Protein AF-A0A6N1B9P1-F1 (afdb_monomer_lite)

Foldseek 3Di:
DDPPPPPPPPPPPDPPDPPPPPPDPPPPDPDDPVVLVVVVVCVVPVPDDDDDDDPPPCPDPVSVVVVVVVVLVVVLVVLVVVLVVLVVVLVVCVVVVPPVSNVVSVVVSVVSVVVSVVSVVVVVVVVVVVVVVSVVSVVVVD

Structure (mmCIF, N/CA/C/O backbone):
data_AF-A0A6N1B9P1-F1
#
_entry.id   AF-A0A6N1B9P1-F1
#
loop_
_atom_site.group_PDB
_atom_site.id
_atom_site.type_symbol
_atom_site.label_atom_id
_atom_site.label_alt_id
_atom_site.label_comp_id
_atom_site.label_asym_id
_atom_site.label_entity_id
_atom_site.label_seq_id
_atom_site.pdbx_PDB_ins_code
_atom_site.Cartn_x
_atom_site.Cartn_y
_atom_site.Cartn_z
_atom_site.occupancy
_atom_site.B_iso_or_equiv
_atom_site.auth_seq_id
_atom_site.auth_comp_id
_atom_site.auth_asym_id
_atom_site.auth_atom_id
_atom_site.pdbx_PDB_model_num
ATOM 1 N N . MET A 1 1 ? 9.175 24.300 39.553 1.00 40.91 1 MET A N 1
ATOM 2 C CA . MET A 1 1 ? 10.047 23.277 38.941 1.00 40.91 1 MET A CA 1
ATOM 3 C C . MET A 1 1 ? 9.269 22.728 37.762 1.00 40.91 1 MET A C 1
ATOM 5 O O . MET A 1 1 ? 8.343 21.959 37.976 1.00 40.91 1 MET A O 1
ATOM 9 N N . ASP A 1 2 ? 9.544 23.252 36.571 1.00 36.16 2 ASP A N 1
ATOM 10 C CA . ASP A 1 2 ? 8.767 23.032 35.346 1.00 36.16 2 ASP A CA 1
ATOM 11 C C . ASP A 1 2 ? 9.530 22.033 34.447 1.00 36.16 2 ASP A C 1
ATOM 13 O O . ASP A 1 2 ? 10.694 22.298 34.134 1.00 36.16 2 ASP A O 1
ATOM 17 N N . PRO A 1 3 ? 8.963 20.870 34.072 1.00 43.16 3 PRO A N 1
ATOM 18 C CA . PRO A 1 3 ? 9.689 19.802 33.368 1.00 43.16 3 PRO A CA 1
ATOM 19 C C . PRO A 1 3 ? 9.941 20.075 31.872 1.00 43.16 3 PRO A C 1
ATOM 21 O O . PRO A 1 3 ? 10.536 19.249 31.184 1.00 43.16 3 PRO A O 1
ATOM 24 N N . THR A 1 4 ? 9.541 21.238 31.357 1.00 41.16 4 THR A N 1
ATOM 25 C CA . THR A 1 4 ? 9.549 21.545 29.915 1.00 41.16 4 THR A CA 1
ATOM 26 C C . THR A 1 4 ? 10.855 22.191 29.418 1.00 41.16 4 THR A C 1
ATOM 28 O O . THR A 1 4 ? 11.018 22.432 28.227 1.00 41.16 4 THR A O 1
ATOM 31 N N . ALA A 1 5 ? 11.824 22.453 30.305 1.00 39.78 5 ALA A N 1
ATOM 32 C CA . ALA A 1 5 ? 13.036 23.216 29.972 1.00 39.78 5 ALA A CA 1
ATOM 33 C C . ALA A 1 5 ? 14.298 22.375 29.670 1.00 39.78 5 ALA A C 1
ATOM 35 O O . ALA A 1 5 ? 15.325 22.945 29.311 1.00 39.78 5 ALA A O 1
ATOM 36 N N . ILE A 1 6 ? 14.258 21.040 29.782 1.00 42.12 6 ILE A N 1
ATOM 37 C CA . ILE A 1 6 ? 15.457 20.183 29.606 1.00 42.12 6 ILE A CA 1
ATOM 38 C C . ILE A 1 6 ? 15.583 19.617 28.173 1.00 42.12 6 ILE A C 1
ATOM 40 O O . ILE A 1 6 ? 16.634 19.115 27.787 1.00 42.12 6 ILE A O 1
ATOM 44 N N . ALA A 1 7 ? 14.566 19.766 27.320 1.00 42.16 7 ALA A N 1
ATOM 45 C CA . ALA A 1 7 ? 14.579 19.185 25.971 1.00 42.16 7 ALA A CA 1
ATOM 46 C C . ALA A 1 7 ? 15.410 19.964 24.922 1.00 42.16 7 ALA A C 1
ATOM 48 O O . ALA A 1 7 ? 15.515 19.518 23.783 1.00 42.16 7 ALA A O 1
ATOM 49 N N . ALA A 1 8 ? 16.011 21.110 25.265 1.00 44.47 8 ALA A N 1
ATOM 50 C CA . ALA A 1 8 ? 16.576 22.033 24.271 1.00 44.47 8 ALA A CA 1
ATOM 51 C C . ALA A 1 8 ? 18.111 21.993 24.090 1.00 44.47 8 ALA A C 1
ATOM 53 O O . ALA A 1 8 ? 18.645 22.858 23.400 1.00 44.47 8 ALA A O 1
ATOM 54 N N . GLN A 1 9 ? 18.849 21.042 24.682 1.00 42.34 9 GLN A N 1
ATOM 55 C CA . GLN A 1 9 ? 20.331 21.075 24.648 1.00 42.34 9 GLN A CA 1
ATOM 56 C C . GLN A 1 9 ? 21.042 19.748 24.321 1.00 42.34 9 GLN A C 1
ATOM 58 O O . GLN A 1 9 ? 22.233 19.611 24.578 1.00 42.34 9 GLN A O 1
ATOM 63 N N . GLY A 1 10 ? 20.366 18.779 23.699 1.00 37.28 10 GLY A N 1
ATOM 64 C CA . GLY A 1 10 ? 20.930 17.433 23.514 1.00 37.28 10 GLY A CA 1
ATOM 65 C C . GLY A 1 10 ? 20.827 16.829 22.117 1.00 37.28 10 GLY A C 1
ATOM 66 O O . GLY A 1 10 ? 20.647 15.623 22.027 1.00 37.28 10 GLY A O 1
ATOM 67 N N . ALA A 1 11 ? 20.911 17.614 21.040 1.00 36.19 11 ALA A N 1
ATOM 68 C CA . ALA A 1 11 ? 20.939 17.079 19.674 1.00 36.19 11 ALA A CA 1
ATOM 69 C C . ALA A 1 11 ? 22.171 17.571 18.899 1.00 36.19 11 ALA A C 1
ATOM 71 O O . ALA A 1 11 ? 22.063 18.204 17.852 1.00 36.19 11 ALA A O 1
ATOM 72 N N . VAL A 1 12 ? 23.364 17.262 19.412 1.00 37.06 12 VAL A N 1
ATOM 73 C CA . VAL A 1 12 ? 24.518 17.041 18.532 1.00 37.06 12 VAL A CA 1
ATOM 74 C C . VAL A 1 12 ? 24.354 15.638 17.964 1.00 37.06 12 VAL A C 1
ATOM 76 O O . VAL A 1 12 ? 24.736 14.650 18.584 1.00 37.06 12 VAL A O 1
ATOM 79 N N . ALA A 1 13 ? 23.672 15.560 16.820 1.00 37.69 13 ALA A N 1
ATOM 80 C CA . ALA A 1 13 ? 23.616 14.354 16.014 1.00 37.69 13 ALA A CA 1
ATOM 81 C C . ALA A 1 13 ? 25.035 14.074 15.516 1.00 37.69 13 ALA A C 1
ATOM 83 O O . ALA A 1 13 ? 25.518 14.693 14.569 1.00 37.69 13 ALA A O 1
ATOM 84 N N . ASP A 1 14 ? 25.709 13.185 16.235 1.00 32.72 14 ASP A N 1
ATOM 85 C CA . ASP A 1 14 ? 26.939 12.560 15.803 1.00 32.72 14 ASP A CA 1
ATOM 86 C C . ASP A 1 14 ? 26.652 11.863 14.473 1.00 32.72 14 ASP A C 1
ATOM 88 O O . ASP A 1 14 ? 25.774 10.999 14.365 1.00 32.72 14 ASP A O 1
ATOM 92 N N . THR A 1 15 ? 27.344 12.324 13.438 1.00 36.62 15 THR A N 1
ATOM 93 C CA . THR A 1 15 ? 27.331 11.791 12.078 1.00 36.62 15 THR A CA 1
ATOM 94 C C . THR A 1 15 ? 28.020 10.425 12.094 1.00 36.62 15 THR A C 1
ATOM 96 O O . THR A 1 15 ? 29.098 10.236 11.539 1.00 36.62 15 THR A O 1
ATOM 99 N N . ALA A 1 16 ? 27.403 9.452 12.761 1.00 33.66 16 ALA A N 1
ATOM 100 C CA . ALA A 1 16 ? 27.751 8.054 12.630 1.00 33.66 16 ALA A CA 1
ATOM 101 C C . ALA A 1 16 ? 27.295 7.613 11.238 1.00 33.66 16 ALA A C 1
ATOM 103 O O . ALA A 1 16 ? 26.116 7.377 10.971 1.00 33.66 16 ALA A O 1
ATOM 104 N N . THR A 1 17 ? 28.271 7.581 10.342 1.00 37.81 17 THR A N 1
ATOM 105 C CA . THR A 1 17 ? 28.298 6.953 9.027 1.00 37.81 17 THR A CA 1
ATOM 106 C C . THR A 1 17 ? 27.654 5.567 9.075 1.00 37.81 17 THR A C 1
ATOM 108 O O . THR A 1 17 ? 28.317 4.540 9.201 1.00 37.81 17 THR A O 1
ATOM 111 N N . VAL A 1 18 ? 26.334 5.514 8.917 1.00 34.75 18 VAL A N 1
ATOM 112 C CA . VAL A 1 18 ? 25.694 4.338 8.344 1.00 34.75 18 VAL A CA 1
ATOM 113 C C . VAL A 1 18 ? 25.981 4.443 6.860 1.00 34.75 18 VAL A C 1
ATOM 115 O O . VAL A 1 18 ? 25.339 5.210 6.142 1.00 34.75 18 VAL A O 1
ATOM 118 N N . SER A 1 19 ? 27.000 3.709 6.418 1.00 39.06 19 SER A N 1
ATOM 119 C CA . SER A 1 19 ? 27.203 3.363 5.018 1.00 39.06 19 SER A CA 1
ATOM 120 C C . SER A 1 19 ? 25.945 2.650 4.528 1.00 39.06 19 SER A C 1
ATOM 122 O O . SER A 1 19 ? 25.846 1.421 4.531 1.00 39.06 19 SER A O 1
ATOM 124 N N . ALA A 1 20 ? 24.948 3.448 4.144 1.00 36.94 20 ALA A N 1
ATOM 125 C CA . ALA A 1 20 ? 23.896 3.028 3.256 1.00 36.94 20 ALA A CA 1
ATOM 126 C C . ALA A 1 20 ? 24.619 2.386 2.080 1.00 36.94 20 ALA A C 1
ATOM 128 O O . ALA A 1 20 ? 25.454 3.023 1.435 1.00 36.94 20 ALA A O 1
ATOM 129 N N . HIS A 1 21 ? 24.345 1.109 1.850 1.00 44.41 21 HIS A N 1
ATOM 130 C CA . HIS A 1 21 ? 24.719 0.450 0.619 1.00 44.41 21 HIS A CA 1
ATOM 131 C C . HIS A 1 21 ? 23.939 1.145 -0.509 1.00 44.41 21 HIS A C 1
ATOM 133 O O . HIS A 1 21 ? 22.920 0.656 -0.981 1.00 44.41 21 HIS A O 1
ATOM 139 N N . GLN A 1 22 ? 24.405 2.327 -0.925 1.00 43.97 22 GLN A N 1
ATOM 140 C CA . GLN A 1 22 ? 24.162 2.911 -2.235 1.00 43.97 22 GLN A CA 1
ATOM 141 C C . GLN A 1 22 ? 24.994 2.109 -3.225 1.00 43.97 22 GLN A C 1
ATOM 143 O O . GLN A 1 22 ? 25.959 2.590 -3.811 1.00 43.97 22 GLN A O 1
ATOM 148 N N . GLN A 1 23 ? 24.629 0.849 -3.397 1.00 35.94 23 GLN A N 1
ATOM 149 C CA . GLN A 1 23 ? 24.951 0.160 -4.621 1.00 35.94 23 GLN A CA 1
ATOM 150 C C . GLN A 1 23 ? 23.677 0.238 -5.439 1.00 35.94 23 GLN A C 1
ATOM 152 O O . GLN A 1 23 ? 22.765 -0.574 -5.298 1.00 35.94 23 GLN A O 1
ATOM 157 N N . ALA A 1 24 ? 23.594 1.303 -6.242 1.00 38.81 24 ALA A N 1
ATOM 158 C CA . ALA A 1 24 ? 22.701 1.310 -7.385 1.00 38.81 24 ALA A CA 1
ATOM 159 C C . ALA A 1 24 ? 22.874 -0.045 -8.093 1.00 38.81 24 ALA A C 1
ATOM 161 O O . ALA A 1 24 ? 24.024 -0.467 -8.275 1.00 38.81 24 ALA A O 1
ATOM 162 N N . PRO A 1 25 ? 21.790 -0.749 -8.465 1.00 45.19 25 PRO A N 1
ATOM 163 C CA . PRO A 1 25 ? 21.934 -1.901 -9.331 1.00 45.19 25 PRO A CA 1
ATOM 164 C C . PRO A 1 25 ? 22.703 -1.414 -10.556 1.00 45.19 25 PRO A C 1
ATOM 166 O O . PRO A 1 25 ? 22.247 -0.509 -11.257 1.00 45.19 25 PRO A O 1
ATOM 169 N N . GLN A 1 26 ? 23.911 -1.938 -10.761 1.00 41.06 26 GLN A N 1
ATOM 170 C CA . GLN A 1 26 ? 24.657 -1.701 -11.984 1.00 41.06 26 GLN A CA 1
ATOM 171 C C . GLN A 1 26 ? 23.820 -2.301 -13.111 1.00 41.06 26 GLN A C 1
ATOM 173 O O . GLN A 1 26 ? 23.861 -3.505 -13.360 1.00 41.06 26 GLN A O 1
ATOM 178 N N . ALA A 1 27 ? 23.015 -1.460 -13.757 1.00 47.91 27 ALA A N 1
ATOM 179 C CA . ALA A 1 27 ? 22.342 -1.776 -14.999 1.00 47.91 27 ALA A CA 1
ATOM 180 C C . ALA A 1 27 ? 23.424 -1.903 -16.073 1.00 47.91 27 ALA A C 1
ATOM 182 O O . ALA A 1 27 ? 23.713 -0.969 -16.811 1.00 47.91 27 ALA A O 1
ATOM 183 N N . ASN A 1 28 ? 24.066 -3.069 -16.125 1.00 46.22 28 ASN A N 1
ATOM 184 C CA . ASN A 1 28 ? 25.074 -3.392 -17.129 1.00 46.22 28 ASN A CA 1
ATOM 185 C C . ASN A 1 28 ? 24.440 -3.856 -18.452 1.00 46.22 28 ASN A C 1
ATOM 187 O O . ASN A 1 28 ? 25.036 -4.605 -19.218 1.00 46.22 28 ASN A O 1
ATOM 191 N N . GLN A 1 29 ? 23.214 -3.411 -18.716 1.00 56.50 29 GLN A N 1
ATOM 192 C CA . GLN A 1 29 ? 22.572 -3.482 -20.016 1.00 56.50 29 GLN A CA 1
ATOM 193 C C . GLN A 1 29 ? 22.142 -2.059 -20.327 1.00 56.50 29 GLN A C 1
ATOM 195 O O . GLN A 1 29 ? 21.138 -1.570 -19.810 1.00 56.50 29 GLN A O 1
ATOM 200 N N . ALA A 1 30 ? 22.981 -1.363 -21.091 1.00 52.81 30 ALA A N 1
ATOM 201 C CA . ALA A 1 30 ? 22.608 -0.095 -21.686 1.00 52.81 30 ALA A CA 1
ATOM 202 C C . ALA A 1 30 ? 21.316 -0.336 -22.476 1.00 52.81 30 ALA A C 1
ATOM 204 O O . ALA A 1 30 ? 21.331 -1.069 -23.461 1.00 52.81 30 ALA A O 1
ATOM 205 N N . ALA A 1 31 ? 20.199 0.200 -21.982 1.00 56.44 31 ALA A N 1
ATOM 206 C CA . ALA A 1 31 ? 18.924 0.133 -22.676 1.00 56.44 31 ALA A CA 1
ATOM 207 C C . ALA A 1 31 ? 19.110 0.712 -24.086 1.00 56.44 31 ALA A C 1
ATOM 209 O O . ALA A 1 31 ? 19.589 1.842 -24.232 1.00 56.44 31 ALA A O 1
ATOM 210 N N . ASP A 1 32 ? 18.793 -0.081 -25.109 1.00 64.88 32 ASP A N 1
ATOM 211 C CA . ASP A 1 32 ? 19.058 0.277 -26.496 1.00 64.88 32 ASP A CA 1
ATOM 212 C C . ASP A 1 32 ? 18.122 1.431 -26.924 1.00 64.88 32 ASP A C 1
ATOM 214 O O . ASP A 1 32 ? 16.918 1.389 -26.643 1.00 64.88 32 ASP A O 1
ATOM 218 N N . PRO A 1 33 ? 18.631 2.477 -27.604 1.00 55.34 33 PRO A N 1
ATOM 219 C CA . PRO A 1 33 ? 17.811 3.498 -28.259 1.00 55.34 33 PRO A CA 1
ATOM 220 C C . PRO A 1 33 ? 16.601 2.971 -29.032 1.00 55.34 33 PRO A C 1
ATOM 222 O O . PRO A 1 33 ? 15.568 3.643 -29.100 1.00 55.34 33 PRO A O 1
ATOM 225 N N . ALA A 1 34 ? 16.748 1.804 -29.659 1.00 62.56 34 ALA A N 1
ATOM 226 C CA . ALA A 1 34 ? 15.707 1.172 -30.450 1.00 62.56 34 ALA A CA 1
ATOM 227 C C . ALA A 1 34 ? 14.510 0.770 -29.579 1.00 62.56 34 ALA A C 1
ATOM 229 O O . ALA A 1 34 ? 13.371 1.069 -29.942 1.00 62.56 34 ALA A O 1
ATOM 230 N N . ASP A 1 35 ? 14.761 0.220 -28.389 1.00 64.88 35 ASP A N 1
ATOM 231 C CA . ASP A 1 35 ? 13.714 -0.240 -27.472 1.00 64.88 35 ASP A CA 1
ATOM 232 C C . ASP A 1 35 ? 12.854 0.927 -26.968 1.00 64.88 35 ASP A C 1
ATOM 234 O O . ASP A 1 35 ? 11.628 0.821 -26.861 1.00 64.88 35 ASP A O 1
ATOM 238 N N . ALA A 1 36 ? 13.475 2.087 -26.728 1.00 65.69 36 ALA A N 1
ATOM 239 C CA . ALA A 1 36 ? 12.769 3.300 -26.318 1.00 65.69 36 ALA A CA 1
ATOM 240 C C . ALA A 1 36 ? 11.850 3.854 -27.424 1.00 65.69 36 ALA A C 1
ATOM 242 O O . ALA A 1 36 ? 10.765 4.363 -27.131 1.00 65.69 36 ALA A O 1
ATOM 243 N N . ARG A 1 37 ? 12.252 3.734 -28.698 1.00 67.50 37 ARG A N 1
ATOM 244 C CA . ARG A 1 37 ? 11.442 4.166 -29.852 1.00 67.50 37 ARG A CA 1
ATOM 245 C C . ARG A 1 37 ? 10.265 3.227 -30.088 1.00 67.50 37 ARG A C 1
ATOM 247 O O . ARG A 1 37 ? 9.142 3.700 -30.242 1.00 67.50 37 ARG A O 1
ATOM 254 N N . THR A 1 38 ? 10.493 1.918 -30.012 1.00 70.69 38 THR A N 1
ATOM 255 C CA . THR A 1 38 ? 9.429 0.909 -30.116 1.00 70.69 38 THR A CA 1
ATOM 256 C C . THR A 1 38 ? 8.400 1.059 -28.995 1.00 70.69 38 THR A C 1
ATOM 258 O O . THR A 1 38 ? 7.197 0.931 -29.227 1.00 70.69 38 THR A O 1
ATOM 261 N N . PHE A 1 39 ? 8.841 1.405 -27.784 1.00 62.00 39 PHE A N 1
ATOM 262 C CA . PHE A 1 39 ? 7.937 1.716 -26.679 1.00 62.00 39 PHE A CA 1
ATOM 263 C C . PHE A 1 39 ? 7.085 2.968 -26.952 1.00 62.00 39 PHE A C 1
ATOM 265 O O . PHE A 1 39 ? 5.872 2.942 -26.744 1.00 62.00 39 PHE A O 1
ATOM 272 N N . ALA A 1 40 ? 7.686 4.047 -27.465 1.00 66.31 40 ALA A N 1
ATOM 273 C CA . ALA A 1 40 ? 6.966 5.281 -27.788 1.00 66.31 40 ALA A CA 1
ATOM 274 C C . ALA A 1 40 ? 5.902 5.080 -28.885 1.00 66.31 40 ALA A C 1
ATOM 276 O O . ALA A 1 40 ? 4.784 5.587 -28.760 1.00 66.31 40 ALA A O 1
ATOM 277 N N . GLU A 1 41 ? 6.210 4.291 -29.918 1.00 64.56 41 GLU A N 1
ATOM 278 C CA . GLU A 1 41 ? 5.257 3.946 -30.980 1.00 64.56 41 GLU A CA 1
ATOM 279 C C . GLU A 1 41 ? 4.073 3.127 -30.454 1.00 64.56 41 GLU A C 1
ATOM 281 O O . GLU A 1 41 ? 2.929 3.368 -30.848 1.00 64.56 41 GLU A O 1
ATOM 286 N N . MET A 1 42 ? 4.324 2.204 -29.523 1.00 62.53 42 MET A N 1
ATOM 287 C CA . MET A 1 42 ? 3.288 1.362 -28.920 1.00 62.53 42 MET A CA 1
ATOM 288 C C . MET A 1 42 ? 2.332 2.167 -28.026 1.00 62.53 42 MET A C 1
ATOM 290 O O . MET A 1 42 ? 1.132 1.895 -27.991 1.00 62.53 42 MET A O 1
ATOM 294 N N . VAL A 1 43 ? 2.842 3.191 -27.336 1.00 64.19 43 VAL A N 1
ATOM 295 C CA . VAL A 1 43 ? 2.031 4.094 -26.504 1.00 64.19 43 VAL A CA 1
ATOM 296 C C . VAL A 1 43 ? 1.198 5.050 -27.361 1.00 64.19 43 VAL A C 1
ATOM 298 O O . VAL A 1 43 ? 0.034 5.287 -27.042 1.00 64.19 43 VAL A O 1
ATOM 301 N N . GLN A 1 44 ? 1.746 5.560 -28.469 1.00 59.75 44 GLN A N 1
ATOM 302 C CA . GLN A 1 44 ? 1.010 6.445 -29.380 1.00 59.75 44 GLN A CA 1
ATOM 303 C C . GLN A 1 44 ? -0.105 5.731 -30.158 1.00 59.75 44 GLN A C 1
ATOM 305 O O . GLN A 1 44 ? -1.152 6.330 -30.389 1.00 59.75 44 GLN A O 1
ATOM 310 N N . HIS A 1 45 ? 0.076 4.458 -30.523 1.00 54.59 45 HIS A N 1
ATOM 311 C CA . HIS A 1 45 ? -0.922 3.696 -31.290 1.00 54.59 45 HIS A CA 1
ATOM 312 C C . HIS A 1 45 ? -1.937 2.926 -30.425 1.00 54.59 45 HIS A C 1
ATOM 314 O O . HIS A 1 45 ? -2.894 2.366 -30.954 1.00 54.59 45 HIS A O 1
ATOM 320 N N . GLY A 1 46 ? -1.785 2.912 -29.097 1.00 51.84 46 GLY A N 1
ATOM 321 C CA . GLY A 1 46 ? -2.652 2.168 -28.173 1.00 51.84 46 GLY A CA 1
ATOM 322 C C . GLY A 1 46 ? -4.030 2.785 -27.889 1.00 51.84 46 GLY A C 1
ATOM 323 O O . GLY A 1 46 ? -4.731 2.301 -27.002 1.00 51.84 46 GLY A O 1
ATOM 324 N N . ALA A 1 47 ? -4.425 3.848 -28.595 1.00 52.34 47 ALA A N 1
ATOM 325 C CA . ALA A 1 47 ? -5.647 4.603 -28.318 1.00 52.34 47 ALA A CA 1
ATOM 326 C C . ALA A 1 47 ? -6.516 4.845 -29.565 1.00 52.34 47 ALA A C 1
ATOM 328 O O . ALA A 1 47 ? -6.905 5.976 -29.827 1.00 52.34 47 ALA A O 1
ATOM 329 N N . ALA A 1 48 ? -6.854 3.808 -30.335 1.00 47.66 48 ALA A N 1
ATOM 330 C CA . ALA A 1 48 ? -8.022 3.852 -31.222 1.00 47.66 48 ALA A CA 1
ATOM 331 C C . ALA A 1 48 ? -8.409 2.453 -31.717 1.00 47.66 48 ALA A C 1
ATOM 333 O O . ALA A 1 48 ? -7.610 1.784 -32.363 1.00 47.66 48 ALA A O 1
ATOM 334 N N . GLY A 1 49 ? -9.661 2.053 -31.487 1.00 36.41 49 GLY A N 1
ATOM 335 C CA . GLY A 1 49 ? -10.282 0.941 -32.213 1.00 36.41 49 GLY A CA 1
ATOM 336 C C . GLY A 1 49 ? -10.950 -0.082 -31.309 1.00 36.41 49 GLY A C 1
ATOM 337 O O . GLY A 1 49 ? -10.353 -1.085 -30.933 1.00 36.41 49 GLY A O 1
ATOM 338 N N . GLY A 1 50 ? -12.219 0.160 -30.980 1.00 51.28 50 GLY A N 1
ATOM 339 C CA . GLY A 1 50 ? -13.077 -0.879 -30.432 1.00 51.28 50 GLY A CA 1
ATOM 340 C C . GLY A 1 50 ? -13.377 -1.929 -31.497 1.00 51.28 50 GLY A C 1
ATOM 341 O O . GLY A 1 50 ? -14.044 -1.615 -32.470 1.00 51.28 50 GLY A O 1
ATOM 342 N N . THR A 1 51 ? -12.907 -3.153 -31.274 1.00 41.56 51 THR A N 1
ATOM 343 C CA . THR A 1 51 ? -13.453 -4.432 -31.763 1.00 41.56 51 THR A CA 1
ATOM 344 C C . THR A 1 51 ? -12.716 -5.523 -30.996 1.00 41.56 51 THR A C 1
ATOM 346 O O . THR A 1 51 ? -11.494 -5.574 -31.078 1.00 41.56 51 THR A O 1
ATOM 349 N N . THR A 1 52 ? -13.456 -6.326 -30.218 1.00 49.81 52 THR A N 1
ATOM 350 C CA . THR A 1 52 ? -13.046 -7.608 -29.602 1.00 49.81 52 THR A CA 1
ATOM 351 C C . THR A 1 52 ? -11.539 -7.761 -29.396 1.00 49.81 52 THR A C 1
ATOM 353 O O . THR A 1 52 ? -10.853 -8.326 -30.246 1.00 49.81 52 THR A O 1
ATOM 356 N N . ALA A 1 53 ? -11.034 -7.242 -28.274 1.00 47.31 53 ALA A N 1
ATOM 357 C CA . ALA A 1 53 ? -9.638 -7.394 -27.899 1.00 47.31 53 ALA A CA 1
ATOM 358 C C . ALA A 1 53 ? -9.305 -8.889 -27.801 1.00 47.31 53 ALA A C 1
ATOM 360 O O . ALA A 1 53 ? -9.672 -9.553 -26.833 1.00 47.31 53 ALA A O 1
ATOM 361 N N . SER A 1 54 ? -8.630 -9.418 -28.823 1.00 44.25 54 SER A N 1
ATOM 362 C CA . SER A 1 54 ? -7.791 -10.596 -28.658 1.00 44.25 54 SER A CA 1
ATOM 363 C C . SER A 1 54 ? -6.904 -10.324 -27.451 1.00 44.25 54 SER A C 1
ATOM 365 O O . SER A 1 54 ? -6.305 -9.246 -27.376 1.00 44.25 54 SER A O 1
ATOM 367 N N . GLU A 1 55 ? -6.893 -11.248 -26.489 1.00 43.25 55 GLU A N 1
ATOM 368 C CA . GLU A 1 55 ? -6.020 -11.160 -25.322 1.00 43.25 55 GLU A CA 1
ATOM 369 C C . GLU A 1 55 ? -4.631 -10.702 -25.779 1.00 43.25 55 GLU A C 1
ATOM 371 O O . GLU A 1 55 ? -4.085 -11.287 -26.724 1.00 43.25 55 GLU A O 1
ATOM 376 N N . PRO A 1 56 ? -4.071 -9.631 -25.185 1.00 46.72 56 PRO A N 1
ATOM 377 C CA . PRO A 1 56 ? -2.732 -9.208 -25.539 1.00 46.72 56 PRO A CA 1
ATOM 378 C C . PRO A 1 56 ? -1.827 -10.409 -25.300 1.00 46.72 56 PRO A C 1
ATOM 380 O O . PRO A 1 56 ? -1.786 -10.939 -24.190 1.00 46.72 56 PRO A O 1
ATOM 383 N N . SER A 1 57 ? -1.139 -10.864 -26.349 1.00 49.94 57 SER A N 1
ATOM 384 C CA . SER A 1 57 ? -0.120 -11.901 -26.241 1.00 49.94 57 SER A CA 1
ATOM 385 C C . SER A 1 57 ? 0.757 -11.557 -25.041 1.00 49.94 57 SER A C 1
ATOM 387 O O . SER A 1 57 ? 1.394 -10.501 -25.020 1.00 49.94 57 SER A O 1
ATOM 389 N N . SER A 1 58 ? 0.743 -12.427 -24.033 1.00 52.41 58 SER A N 1
ATOM 390 C CA . SER A 1 58 ? 1.378 -12.280 -22.715 1.00 52.41 58 SER A CA 1
ATOM 391 C C . SER A 1 58 ? 2.904 -12.087 -22.757 1.00 52.41 58 SER A C 1
ATOM 393 O O . SER A 1 58 ? 3.560 -12.081 -21.720 1.00 52.41 58 SER A O 1
ATOM 395 N N . SER A 1 59 ? 3.479 -11.917 -23.949 1.00 57.34 59 SER A N 1
ATOM 396 C CA . SER A 1 59 ? 4.903 -11.796 -24.231 1.00 57.34 59 SER A CA 1
ATOM 397 C C . SER A 1 59 ? 5.409 -10.358 -24.365 1.00 57.34 59 SER A C 1
ATOM 399 O O . SER A 1 59 ? 6.609 -10.177 -24.553 1.00 57.34 59 SER A O 1
ATOM 401 N N . SER A 1 60 ? 4.553 -9.328 -24.312 1.00 75.38 60 SER A N 1
ATOM 402 C CA . SER A 1 60 ? 5.028 -7.938 -24.351 1.00 75.38 60 SER A CA 1
ATOM 403 C C . SER A 1 60 ? 5.256 -7.386 -22.943 1.00 75.38 60 SER A C 1
ATOM 405 O O . SER A 1 60 ? 4.420 -7.529 -22.048 1.00 75.38 60 SER A O 1
ATOM 407 N N . LEU A 1 61 ? 6.387 -6.701 -22.750 1.00 75.00 61 LEU A N 1
ATOM 408 C CA . LEU A 1 61 ? 6.719 -6.021 -21.495 1.00 75.00 61 LEU A CA 1
ATOM 409 C C . LEU A 1 61 ? 5.598 -5.058 -21.060 1.00 75.00 61 LEU A C 1
ATOM 411 O O . LEU A 1 61 ? 5.257 -4.992 -19.883 1.00 75.00 61 LEU A O 1
ATOM 415 N N . GLY A 1 62 ? 4.970 -4.363 -22.015 1.00 77.62 62 GLY A N 1
ATOM 416 C CA . GLY A 1 62 ? 3.841 -3.469 -21.749 1.00 77.62 62 GLY A CA 1
ATOM 417 C C . GLY A 1 62 ? 2.602 -4.188 -21.200 1.00 77.62 62 GLY A C 1
ATOM 418 O O . GLY A 1 62 ? 1.953 -3.669 -20.290 1.00 77.62 62 GLY A O 1
ATOM 419 N N . ALA A 1 63 ? 2.289 -5.390 -21.698 1.00 76.62 63 ALA A N 1
ATOM 420 C CA . ALA A 1 63 ? 1.204 -6.208 -21.157 1.00 76.62 63 ALA A CA 1
ATOM 421 C C . ALA A 1 63 ? 1.535 -6.698 -19.739 1.00 76.62 63 ALA A C 1
ATOM 423 O O . ALA A 1 63 ? 0.696 -6.583 -18.849 1.00 76.62 63 ALA A O 1
ATOM 424 N N . ALA A 1 64 ? 2.771 -7.147 -19.498 1.00 78.56 64 ALA A N 1
ATOM 425 C CA . ALA A 1 64 ? 3.220 -7.583 -18.175 1.00 78.56 64 ALA A CA 1
ATOM 426 C C . ALA A 1 64 ? 3.175 -6.451 -17.130 1.00 78.56 64 ALA A C 1
ATOM 428 O O . ALA A 1 64 ? 2.675 -6.650 -16.020 1.00 78.56 64 ALA A O 1
ATOM 429 N N . ILE A 1 65 ? 3.633 -5.245 -17.491 1.00 80.06 65 ILE A N 1
ATOM 430 C CA . ILE A 1 65 ? 3.562 -4.056 -16.627 1.00 80.06 65 ILE A CA 1
ATOM 431 C C . ILE A 1 65 ? 2.107 -3.710 -16.313 1.00 80.06 65 ILE A C 1
ATOM 433 O O . ILE A 1 65 ? 1.767 -3.501 -15.149 1.00 80.06 65 ILE A O 1
ATOM 437 N N . ARG A 1 66 ? 1.235 -3.679 -17.329 1.00 82.25 66 ARG A N 1
ATOM 438 C CA . ARG A 1 66 ? -0.187 -3.371 -17.138 1.00 82.25 66 ARG A CA 1
ATOM 439 C C . ARG A 1 66 ? -0.849 -4.375 -16.199 1.00 82.25 66 ARG A C 1
ATOM 441 O O . ARG A 1 66 ? -1.517 -3.952 -15.263 1.00 82.25 66 ARG A O 1
ATOM 448 N N . THR A 1 67 ? -0.642 -5.673 -16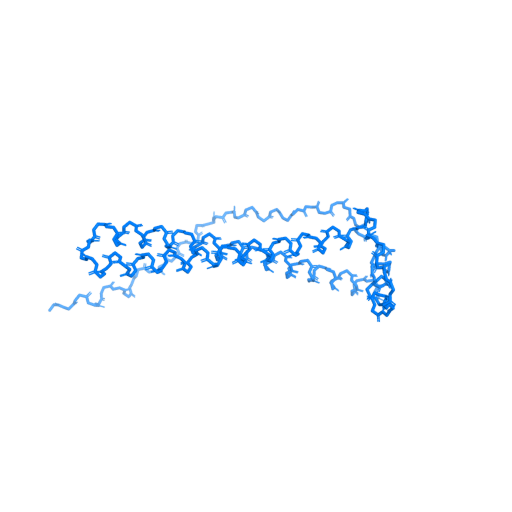.418 1.00 84.56 67 THR A N 1
ATOM 449 C CA . THR A 1 67 ? -1.192 -6.726 -15.554 1.00 84.56 67 THR A CA 1
ATOM 450 C C . THR A 1 67 ? -0.713 -6.565 -14.118 1.00 84.56 67 THR A C 1
ATOM 452 O O . THR A 1 67 ? -1.532 -6.591 -13.206 1.00 84.56 67 THR A O 1
ATOM 455 N N . THR A 1 68 ? 0.584 -6.315 -13.920 1.00 84.12 68 THR A N 1
ATOM 456 C CA . THR A 1 68 ? 1.169 -6.134 -12.582 1.00 84.12 68 THR A CA 1
ATOM 457 C C . THR A 1 68 ? 0.588 -4.910 -11.874 1.00 84.12 68 THR A C 1
ATOM 459 O O . THR A 1 68 ? 0.255 -4.969 -10.691 1.00 84.12 68 THR A O 1
ATOM 462 N N . TYR A 1 69 ? 0.427 -3.800 -12.597 1.00 81.81 69 TYR A N 1
ATOM 463 C CA . TYR A 1 69 ? -0.154 -2.575 -12.055 1.00 81.81 69 TYR A CA 1
ATOM 464 C C . TYR A 1 69 ? -1.624 -2.762 -11.662 1.00 81.81 69 TYR A C 1
ATOM 466 O O . TYR A 1 69 ? -2.020 -2.369 -10.567 1.00 81.81 69 TYR A O 1
ATOM 474 N N . VAL A 1 70 ? -2.420 -3.407 -12.521 1.00 85.81 70 VAL A N 1
ATOM 475 C CA . VAL A 1 70 ? -3.826 -3.723 -12.225 1.00 85.81 70 VAL A CA 1
ATOM 476 C C . VAL A 1 70 ? -3.920 -4.648 -11.014 1.00 85.81 70 VAL A C 1
ATOM 478 O O . VAL A 1 70 ? -4.652 -4.333 -10.081 1.00 85.81 70 VAL A O 1
ATOM 481 N N . SER A 1 71 ? -3.129 -5.725 -10.963 1.00 85.75 71 SER A N 1
ATOM 482 C CA . SER A 1 71 ? -3.146 -6.648 -9.824 1.00 85.75 71 SER A CA 1
ATOM 483 C C . SER A 1 71 ? -2.720 -5.981 -8.517 1.00 85.75 71 SER A C 1
ATOM 485 O O . SER A 1 71 ? -3.320 -6.240 -7.479 1.00 85.75 71 SER A O 1
ATOM 487 N N . ALA A 1 72 ? -1.719 -5.094 -8.556 1.00 84.50 72 ALA A N 1
ATOM 488 C CA . ALA A 1 72 ? -1.284 -4.345 -7.380 1.00 84.50 72 ALA A CA 1
ATOM 489 C C . ALA A 1 72 ? -2.367 -3.365 -6.901 1.00 84.50 72 ALA A C 1
ATOM 491 O O . ALA A 1 72 ? -2.590 -3.235 -5.699 1.00 84.50 72 ALA A O 1
ATOM 492 N N . GLY A 1 73 ? -3.070 -2.711 -7.831 1.00 85.12 73 GLY A N 1
ATOM 493 C C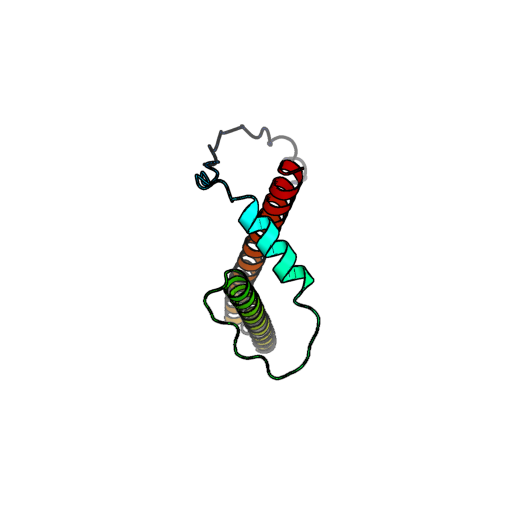A . GLY A 1 73 ? -4.198 -1.835 -7.516 1.00 85.12 73 GLY A CA 1
ATOM 494 C C . GLY A 1 73 ? -5.385 -2.588 -6.913 1.00 85.12 73 GLY A C 1
ATOM 495 O O . GLY A 1 73 ? -5.948 -2.147 -5.913 1.00 85.12 73 GLY A O 1
ATOM 496 N N . GLU A 1 74 ? -5.741 -3.744 -7.475 1.00 91.94 74 GLU A N 1
ATOM 497 C CA . GLU A 1 74 ? -6.782 -4.610 -6.915 1.00 91.94 74 GLU A CA 1
ATOM 498 C C . GLU A 1 74 ? -6.422 -5.105 -5.514 1.00 91.94 74 GLU A C 1
ATOM 500 O O . GLU A 1 74 ? -7.269 -5.113 -4.625 1.00 91.94 74 GLU A O 1
ATOM 505 N N . GLU A 1 75 ? -5.169 -5.501 -5.302 1.00 88.44 75 GLU A N 1
ATOM 506 C CA . GLU A 1 75 ? -4.706 -5.980 -4.005 1.00 88.44 75 GLU A CA 1
ATOM 507 C C . GLU A 1 75 ? -4.714 -4.865 -2.953 1.00 88.44 75 GLU A C 1
ATOM 509 O O . GLU A 1 75 ? -5.224 -5.063 -1.851 1.00 88.44 75 GLU A O 1
ATOM 514 N N . ALA A 1 76 ? -4.267 -3.658 -3.313 1.00 88.50 76 ALA A N 1
ATOM 515 C CA . ALA A 1 76 ? -4.371 -2.488 -2.445 1.00 88.50 76 ALA A CA 1
ATOM 516 C C . ALA A 1 76 ? -5.834 -2.153 -2.102 1.00 88.50 76 ALA A C 1
ATOM 518 O O . ALA A 1 76 ? -6.137 -1.807 -0.961 1.00 88.50 76 ALA A O 1
ATOM 519 N N . ALA A 1 77 ? -6.759 -2.297 -3.058 1.00 90.75 77 ALA A N 1
ATOM 520 C CA . ALA A 1 77 ? -8.185 -2.091 -2.816 1.00 90.75 77 ALA A CA 1
ATOM 521 C C . ALA A 1 77 ? -8.775 -3.145 -1.861 1.00 90.75 77 ALA A C 1
ATOM 523 O O . ALA A 1 77 ? -9.539 -2.793 -0.962 1.00 90.75 77 ALA A O 1
ATOM 524 N N . ARG A 1 78 ? -8.394 -4.423 -2.003 1.00 92.88 78 ARG A N 1
ATOM 525 C CA . ARG A 1 78 ? -8.799 -5.493 -1.070 1.00 92.88 78 ARG A CA 1
ATOM 526 C C . ARG A 1 78 ? -8.262 -5.248 0.337 1.00 92.88 78 ARG A C 1
ATOM 528 O O . ARG A 1 78 ? -9.000 -5.415 1.304 1.00 92.88 78 ARG A O 1
ATOM 535 N N . GLN A 1 79 ? -7.004 -4.830 0.456 1.00 92.44 79 GLN A N 1
ATOM 536 C CA . GLN A 1 79 ? -6.396 -4.495 1.745 1.00 92.44 79 GLN A CA 1
ATOM 537 C C . GLN A 1 79 ? -7.088 -3.292 2.392 1.00 92.44 79 GLN A C 1
ATOM 539 O O . GLN A 1 79 ? -7.418 -3.346 3.571 1.00 92.44 79 GLN A O 1
ATOM 544 N N . ALA A 1 80 ? -7.402 -2.245 1.624 1.00 92.25 80 ALA A N 1
ATOM 545 C CA . ALA A 1 80 ? -8.153 -1.098 2.131 1.00 92.25 80 ALA A CA 1
ATOM 546 C C . ALA A 1 80 ? -9.550 -1.491 2.649 1.00 92.25 80 ALA A C 1
ATOM 548 O O . ALA A 1 80 ? -9.950 -1.032 3.716 1.00 92.25 80 ALA A O 1
ATOM 549 N N . ALA A 1 81 ? -10.265 -2.371 1.939 1.00 95.12 81 ALA A N 1
ATOM 550 C CA . ALA A 1 81 ? -11.553 -2.893 2.399 1.00 95.12 81 ALA A CA 1
ATOM 551 C C . ALA A 1 81 ? -11.418 -3.695 3.707 1.00 95.12 81 ALA A C 1
ATOM 553 O O . ALA A 1 81 ? -12.208 -3.506 4.628 1.00 95.12 81 ALA A O 1
ATOM 554 N N . ARG A 1 82 ? -10.374 -4.525 3.832 1.00 93.31 82 ARG A N 1
ATOM 555 C CA . ARG A 1 82 ? -10.085 -5.271 5.068 1.00 93.31 82 ARG A CA 1
ATOM 556 C C . ARG A 1 82 ? -9.806 -4.348 6.258 1.00 93.31 82 ARG A C 1
ATOM 558 O O . ARG A 1 82 ? -10.288 -4.611 7.357 1.00 93.31 82 ARG A O 1
ATOM 565 N N . LEU A 1 83 ? -9.048 -3.268 6.056 1.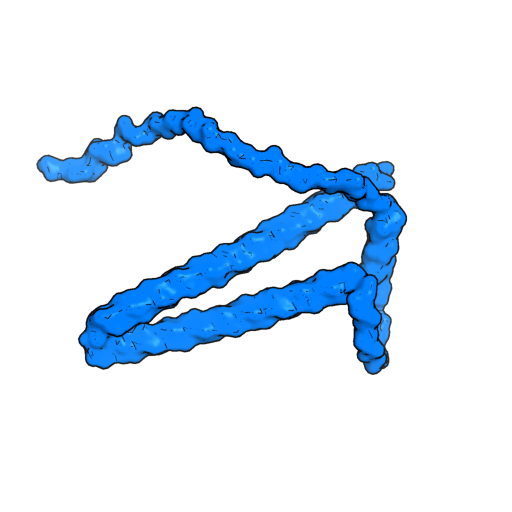00 94.94 83 LEU A N 1
ATOM 566 C CA . LEU A 1 83 ? -8.799 -2.278 7.110 1.00 94.94 83 LEU A CA 1
ATOM 567 C C . LEU A 1 83 ? -10.103 -1.635 7.601 1.00 94.94 83 LEU A C 1
ATOM 569 O O . LEU A 1 83 ? -10.249 -1.389 8.798 1.00 94.94 83 LEU A O 1
ATOM 573 N N . ASP A 1 84 ? -11.049 -1.386 6.694 1.00 95.94 84 ASP A N 1
ATOM 574 C CA . ASP A 1 84 ? -12.358 -0.830 7.043 1.00 95.94 84 ASP A CA 1
ATOM 575 C C . ASP A 1 84 ? -13.197 -1.826 7.862 1.00 95.94 84 ASP A C 1
ATOM 577 O O . ASP A 1 84 ? -13.742 -1.470 8.906 1.00 95.94 84 ASP A O 1
ATOM 581 N N . GLU A 1 85 ? -13.197 -3.108 7.483 1.00 95.06 85 GLU A N 1
ATOM 582 C CA . GLU A 1 85 ? -13.847 -4.180 8.253 1.00 95.06 85 GLU A CA 1
ATOM 583 C C . GLU A 1 85 ? -13.266 -4.316 9.671 1.00 95.06 85 GLU A C 1
ATOM 585 O O . GLU A 1 85 ? -14.008 -4.429 10.650 1.00 95.06 85 GLU A O 1
ATOM 590 N N . MET A 1 86 ? -11.939 -4.266 9.814 1.00 93.06 86 MET A N 1
ATOM 591 C CA . MET A 1 86 ? -11.290 -4.311 11.129 1.00 93.06 86 MET A CA 1
ATOM 592 C C . MET A 1 86 ? -11.608 -3.084 11.977 1.00 93.06 86 MET A C 1
ATOM 594 O O . MET A 1 86 ? -11.785 -3.197 13.191 1.00 93.06 86 MET A O 1
ATOM 598 N N . ARG A 1 87 ? -11.694 -1.908 11.353 1.00 94.75 87 ARG A N 1
ATOM 599 C CA . ARG A 1 87 ? -12.093 -0.679 12.034 1.00 94.75 87 ARG A CA 1
ATOM 600 C C . ARG A 1 87 ? -13.524 -0.783 12.561 1.00 94.75 87 ARG A C 1
ATOM 602 O O . ARG A 1 87 ? -13.766 -0.406 13.707 1.00 94.75 87 ARG A O 1
ATOM 609 N N . GLU A 1 88 ? -14.444 -1.314 11.764 1.00 94.94 88 GLU A N 1
ATOM 610 C CA . GLU A 1 88 ? -15.832 -1.530 12.180 1.00 94.94 88 GLU A CA 1
ATOM 611 C C . GLU A 1 88 ? -15.922 -2.554 13.320 1.00 94.94 88 GLU A C 1
ATOM 613 O O . GLU A 1 88 ? -16.577 -2.307 14.335 1.00 94.94 88 GLU A O 1
ATOM 618 N N . SER A 1 89 ? -15.177 -3.660 13.219 1.00 90.19 89 SER A N 1
ATOM 619 C CA . SER A 1 89 ? -15.040 -4.633 14.310 1.00 90.19 89 SER A CA 1
ATOM 620 C C . SER A 1 89 ? -14.541 -3.968 15.598 1.00 90.19 89 SER A C 1
ATOM 622 O O . SER A 1 89 ? -15.066 -4.242 16.682 1.00 90.19 89 SER A O 1
ATOM 624 N N . MET A 1 90 ? -13.568 -3.056 15.493 1.00 92.75 90 MET A N 1
ATOM 625 C CA . MET A 1 90 ? -13.011 -2.353 16.650 1.00 92.75 90 MET A CA 1
ATOM 626 C C . MET A 1 90 ? -14.065 -1.468 17.313 1.00 92.75 90 MET A C 1
ATOM 628 O O . MET A 1 90 ? -14.175 -1.454 18.540 1.00 92.75 90 MET A O 1
ATOM 632 N N . PHE A 1 91 ? -14.884 -0.766 16.526 1.00 93.25 91 PHE A N 1
ATOM 633 C CA . PHE A 1 91 ? -15.998 0.017 17.061 1.00 93.25 91 PHE A CA 1
ATOM 634 C C . PHE A 1 91 ? -17.068 -0.856 17.721 1.00 93.25 91 PHE A C 1
ATOM 636 O O . PHE A 1 91 ? -17.565 -0.494 18.792 1.00 93.25 91 PHE A O 1
ATOM 643 N N . ALA A 1 92 ? -17.363 -2.030 17.163 1.00 92.12 92 ALA A N 1
ATOM 644 C CA . ALA A 1 92 ? -18.262 -2.991 17.794 1.00 92.12 92 ALA A CA 1
ATOM 645 C C . ALA A 1 92 ? -17.716 -3.480 19.151 1.00 92.12 92 ALA A C 1
ATOM 647 O O . ALA A 1 92 ? -18.463 -3.538 20.130 1.00 92.12 92 ALA A O 1
ATOM 648 N N . ALA A 1 93 ? -16.411 -3.757 19.251 1.00 89.62 93 ALA A N 1
ATOM 649 C CA . ALA A 1 93 ? -15.762 -4.147 20.506 1.00 89.62 93 ALA A CA 1
ATOM 650 C C . ALA A 1 93 ? -15.801 -3.028 21.566 1.00 89.62 93 ALA A C 1
ATOM 652 O O . ALA A 1 93 ? -16.047 -3.300 22.746 1.00 89.62 93 ALA A O 1
ATOM 653 N N . ILE A 1 94 ? -15.636 -1.764 21.147 1.00 90.25 94 ILE A N 1
ATOM 654 C CA . ILE A 1 94 ? -15.799 -0.589 22.022 1.00 90.25 94 ILE A CA 1
ATOM 655 C C . ILE A 1 94 ? -17.222 -0.547 22.581 1.00 90.25 94 ILE A C 1
ATOM 657 O O . ILE A 1 94 ? -17.407 -0.371 23.785 1.00 90.25 94 ILE A O 1
ATOM 661 N N . GLN A 1 95 ? -18.228 -0.739 21.726 1.00 91.62 95 GLN A N 1
ATOM 662 C CA . GLN A 1 95 ? -19.632 -0.684 22.131 1.00 91.62 95 GLN A CA 1
ATOM 663 C C . GLN A 1 95 ? -20.010 -1.805 23.110 1.00 91.62 95 GLN A C 1
ATOM 665 O O . GLN A 1 95 ? -20.848 -1.603 23.987 1.00 91.62 95 GLN A O 1
ATOM 670 N N . GLN A 1 96 ? -19.368 -2.967 22.993 1.00 91.00 96 GLN A N 1
ATOM 671 C CA . GLN A 1 96 ? -19.546 -4.106 23.898 1.00 91.00 96 GLN A CA 1
ATOM 672 C C . GLN A 1 96 ? -18.779 -3.958 25.225 1.00 91.00 96 GLN A C 1
ATOM 674 O O . GLN A 1 96 ? -18.987 -4.751 26.140 1.00 91.00 96 GLN A O 1
ATOM 679 N N . GLY A 1 97 ? -17.910 -2.949 25.355 1.00 88.75 97 GLY A N 1
ATOM 680 C CA . GLY A 1 97 ? -17.133 -2.689 26.569 1.00 88.75 97 GLY A CA 1
ATOM 681 C C . GLY A 1 97 ? -15.942 -3.632 26.779 1.00 88.75 97 GLY A C 1
ATOM 682 O O . GLY A 1 97 ? -15.428 -3.718 27.894 1.00 88.75 97 GLY A O 1
ATOM 683 N N . SER A 1 98 ? -15.488 -4.336 25.736 1.00 87.25 98 SER A N 1
ATOM 684 C CA . SER A 1 98 ? -14.359 -5.268 25.832 1.00 87.25 98 SER A CA 1
ATOM 685 C C . SER A 1 98 ? -13.023 -4.563 25.588 1.00 87.25 98 SER A C 1
ATOM 687 O O . SER A 1 98 ? -12.511 -4.515 24.471 1.00 87.25 98 SER A O 1
ATOM 689 N N . THR A 1 99 ? -12.425 -4.000 26.639 1.00 86.94 99 THR A N 1
ATOM 690 C CA . THR A 1 99 ? -11.168 -3.235 26.524 1.00 86.94 99 THR A CA 1
ATOM 691 C C . THR A 1 99 ? -10.013 -4.053 25.931 1.00 86.94 99 THR A C 1
ATOM 693 O O . THR A 1 99 ? -9.217 -3.510 25.168 1.00 86.94 99 THR A O 1
ATOM 696 N N . SER A 1 100 ? -9.907 -5.349 26.246 1.00 88.69 100 SER A N 1
ATOM 697 C CA . SER A 1 100 ? -8.854 -6.215 25.693 1.00 88.69 100 SER A CA 1
ATOM 698 C C . SER A 1 100 ? -8.994 -6.407 24.186 1.00 88.69 100 SER A C 1
ATOM 700 O O . SER A 1 100 ? -7.996 -6.338 23.469 1.00 88.69 100 SER A O 1
ATOM 702 N N . ASP A 1 101 ? -10.224 -6.588 23.705 1.00 89.44 101 ASP A N 1
ATOM 703 C CA . ASP A 1 101 ? -10.486 -6.808 22.283 1.00 89.44 101 ASP A CA 1
ATOM 704 C C . ASP A 1 101 ? -10.257 -5.528 21.487 1.00 89.44 101 ASP A C 1
ATOM 706 O O . ASP A 1 101 ? -9.675 -5.576 20.408 1.00 89.44 101 ASP A O 1
ATOM 710 N N . VAL A 1 102 ? -10.614 -4.371 22.051 1.00 91.44 102 VAL A N 1
ATOM 711 C CA . VAL A 1 102 ? -10.321 -3.067 21.442 1.00 91.44 102 VAL A CA 1
ATOM 712 C C . VAL A 1 102 ? -8.820 -2.862 21.272 1.00 91.44 102 VAL A C 1
ATOM 714 O O . VAL A 1 102 ? -8.383 -2.462 20.197 1.00 91.44 102 VAL A O 1
ATOM 717 N N . VAL A 1 103 ? -8.014 -3.152 22.299 1.00 91.00 103 VAL A N 1
ATOM 718 C CA . VAL A 1 103 ? -6.552 -2.988 22.223 1.00 91.00 103 VAL A CA 1
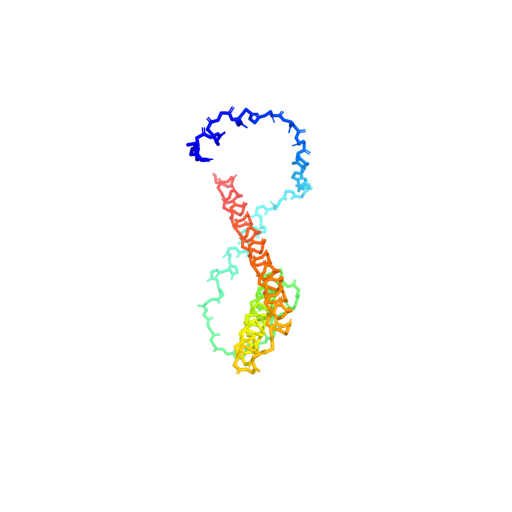ATOM 719 C C . VAL A 1 103 ? -5.939 -3.957 21.209 1.00 91.00 103 VAL A C 1
ATOM 721 O O . VAL A 1 103 ? -5.093 -3.548 20.414 1.00 91.00 103 VAL A O 1
ATOM 724 N N . TYR A 1 104 ? -6.380 -5.218 21.193 1.00 92.19 104 TYR A N 1
ATOM 725 C CA . TYR A 1 104 ? -5.913 -6.202 20.216 1.00 92.19 104 TYR A CA 1
ATOM 726 C C . TYR A 1 104 ? -6.266 -5.793 18.780 1.00 92.19 104 TYR A C 1
ATOM 728 O O . TYR A 1 104 ? -5.401 -5.790 17.904 1.00 92.19 104 TYR A O 1
ATOM 736 N N . GLN A 1 105 ? -7.513 -5.387 18.543 1.00 91.88 105 GLN A N 1
ATOM 737 C CA . GLN A 1 105 ? -7.973 -4.966 17.221 1.00 91.88 105 GLN A CA 1
ATOM 738 C C . GLN A 1 105 ? -7.312 -3.660 16.772 1.00 91.88 105 GLN A C 1
ATOM 740 O O . GLN A 1 105 ? -6.939 -3.548 15.609 1.00 91.88 105 GLN A O 1
ATOM 745 N N . ALA A 1 106 ? -7.067 -2.714 17.683 1.00 90.88 106 ALA A N 1
ATOM 746 C CA . ALA A 1 106 ? -6.308 -1.501 17.385 1.00 90.88 106 ALA A CA 1
ATOM 747 C C . ALA A 1 106 ? -4.861 -1.811 16.974 1.00 90.88 106 ALA A C 1
ATOM 749 O O . ALA A 1 106 ? -4.356 -1.225 16.018 1.00 90.88 106 ALA A O 1
ATOM 750 N N . MET A 1 107 ? -4.202 -2.755 17.658 1.00 94.00 107 MET A N 1
ATOM 751 C CA . MET A 1 107 ? -2.850 -3.194 17.303 1.00 94.00 107 MET A CA 1
ATOM 752 C C . MET A 1 107 ? -2.821 -3.843 15.914 1.00 94.00 107 MET A C 1
ATOM 754 O O . MET A 1 107 ? -1.971 -3.496 15.098 1.00 94.00 107 MET A O 1
ATOM 758 N N . MET A 1 108 ? -3.758 -4.751 15.631 1.00 94.12 108 MET A N 1
ATOM 759 C CA . MET A 1 108 ? -3.874 -5.399 14.319 1.00 94.12 108 MET A CA 1
ATOM 760 C C . MET A 1 108 ? -4.138 -4.377 13.209 1.00 94.12 108 MET A C 1
ATOM 762 O O . MET A 1 108 ? -3.423 -4.360 12.208 1.00 94.12 108 MET A O 1
ATOM 766 N N . LEU A 1 109 ? -5.094 -3.469 13.427 1.00 93.88 109 LEU A N 1
ATOM 767 C CA . LEU A 1 109 ? -5.422 -2.395 12.495 1.00 93.88 109 LEU A CA 1
ATOM 768 C C . LEU A 1 109 ? -4.207 -1.503 12.215 1.00 93.88 109 LEU A C 1
ATOM 770 O O . LEU A 1 109 ? -3.961 -1.147 11.064 1.00 93.88 109 LEU A O 1
ATOM 774 N N . GLN A 1 110 ? -3.429 -1.159 13.244 1.00 94.75 110 GLN A N 1
ATOM 775 C CA . GLN A 1 110 ? -2.216 -0.359 13.092 1.00 94.75 110 GLN A CA 1
ATOM 776 C C . GLN A 1 110 ? -1.148 -1.085 12.264 1.00 94.75 110 GLN A C 1
ATOM 778 O O . GLN A 1 110 ? -0.562 -0.472 11.370 1.00 94.75 110 GLN A O 1
ATOM 783 N N . THR A 1 111 ? -0.896 -2.364 12.545 1.00 95.56 111 THR A N 1
ATOM 784 C CA . THR A 1 111 ? 0.087 -3.164 11.802 1.00 95.56 111 THR A CA 1
ATOM 785 C C . THR A 1 111 ? -0.299 -3.286 10.332 1.00 95.56 111 THR A C 1
ATOM 787 O O . THR A 1 111 ? 0.499 -2.917 9.472 1.00 95.56 111 THR A O 1
ATOM 790 N N . GLU A 1 112 ? -1.531 -3.702 10.024 1.00 93.62 112 GLU A N 1
ATOM 79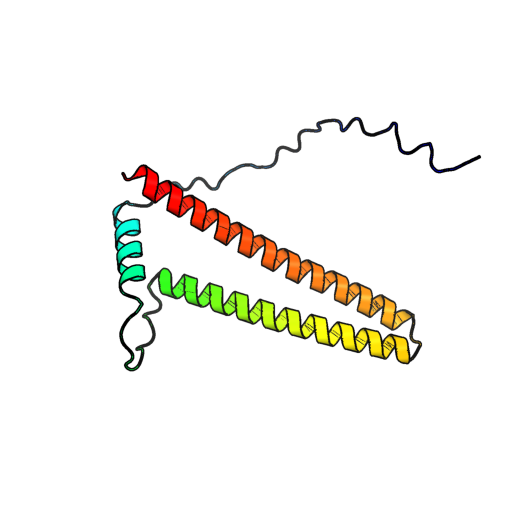1 C CA . GLU A 1 112 ? -1.970 -3.840 8.627 1.00 93.62 112 GLU A CA 1
ATOM 792 C C . GLU A 1 112 ? -2.006 -2.480 7.901 1.00 93.62 112 GLU A C 1
ATOM 794 O O . GLU A 1 112 ? -1.676 -2.392 6.718 1.00 93.62 112 GLU A O 1
ATOM 799 N N . SER A 1 113 ? -2.334 -1.387 8.603 1.00 93.56 113 SER A N 1
ATOM 800 C CA . SER A 1 113 ? -2.299 -0.038 8.015 1.00 93.56 113 SER A CA 1
ATOM 801 C C . SER A 1 113 ? -0.880 0.383 7.623 1.00 93.56 113 SER A C 1
ATOM 803 O O . SER A 1 113 ? -0.684 1.008 6.579 1.00 93.56 113 SER A O 1
ATOM 805 N N . LEU A 1 114 ? 0.121 0.047 8.442 1.00 94.69 114 LEU A N 1
ATOM 806 C CA . LEU A 1 114 ? 1.530 0.318 8.143 1.00 94.69 114 LEU A CA 1
ATOM 807 C C . LEU A 1 114 ? 2.032 -0.523 6.969 1.00 94.69 114 LEU A C 1
ATOM 809 O O . LEU A 1 114 ? 2.787 -0.014 6.139 1.00 94.69 114 LEU A O 1
ATOM 813 N N . GLU A 1 115 ? 1.605 -1.781 6.876 1.00 92.94 115 GLU A N 1
ATOM 814 C CA . GLU A 1 115 ? 1.937 -2.655 5.750 1.00 92.94 115 GLU A CA 1
ATOM 815 C C . GLU A 1 115 ? 1.369 -2.116 4.434 1.00 92.94 115 GLU A C 1
ATOM 817 O O . GLU A 1 115 ? 2.121 -1.966 3.465 1.00 92.94 115 GLU A O 1
ATOM 822 N N . LEU A 1 116 ? 0.087 -1.733 4.411 1.00 92.12 116 LEU A N 1
ATOM 823 C CA . LEU A 1 116 ? -0.537 -1.123 3.234 1.00 92.12 116 LEU A CA 1
ATOM 824 C C . LEU A 1 116 ? 0.143 0.199 2.856 1.00 92.12 116 LEU A C 1
ATOM 826 O O . LEU A 1 116 ? 0.439 0.446 1.688 1.00 92.12 116 LEU A O 1
ATOM 830 N N . PHE A 1 117 ? 0.428 1.061 3.833 1.00 91.94 117 PHE A N 1
ATOM 831 C CA . PHE A 1 117 ? 1.128 2.317 3.570 1.00 91.94 117 PHE A CA 1
ATOM 832 C C . PHE A 1 117 ? 2.523 2.078 2.975 1.00 91.94 117 PHE A C 1
ATOM 834 O O . PHE A 1 117 ? 2.897 2.708 1.983 1.00 91.94 117 PHE A O 1
ATOM 841 N N . SER A 1 118 ? 3.284 1.150 3.556 1.00 93.06 118 SER A N 1
ATOM 842 C CA . SER A 1 118 ? 4.621 0.789 3.087 1.00 93.06 118 SER A CA 1
ATOM 843 C C . SER A 1 118 ? 4.586 0.236 1.660 1.00 93.06 118 SER A C 1
ATOM 845 O O . SER A 1 118 ? 5.378 0.661 0.813 1.00 93.06 118 SER A O 1
ATOM 847 N N . SER A 1 119 ? 3.632 -0.649 1.354 1.00 88.38 119 SER A N 1
ATOM 848 C CA . SER A 1 119 ? 3.498 -1.255 0.026 1.00 88.38 119 SER A CA 1
ATOM 849 C C . SER A 1 119 ? 3.172 -0.213 -1.050 1.00 88.38 119 SER A C 1
ATOM 851 O O . SER A 1 119 ? 3.822 -0.186 -2.103 1.00 88.38 119 SER A O 1
ATOM 853 N N . ILE A 1 120 ? 2.250 0.714 -0.766 1.00 88.75 120 ILE A N 1
ATOM 854 C CA . ILE A 1 120 ? 1.917 1.836 -1.654 1.00 88.75 120 ILE A CA 1
ATOM 855 C C . ILE A 1 120 ? 3.133 2.747 -1.842 1.00 88.75 120 ILE A C 1
ATOM 857 O O . ILE A 1 120 ? 3.461 3.115 -2.973 1.00 88.75 120 ILE A O 1
ATOM 861 N N . HIS A 1 121 ? 3.833 3.092 -0.759 1.00 87.81 121 HIS A N 1
ATOM 862 C CA . HIS A 1 121 ? 4.984 3.990 -0.808 1.00 87.81 121 HIS A CA 1
ATOM 863 C C . HIS A 1 121 ? 6.130 3.421 -1.656 1.00 87.81 121 HIS A C 1
ATOM 865 O O . HIS A 1 121 ? 6.659 4.113 -2.530 1.00 87.81 121 HIS A O 1
ATOM 871 N N . VAL A 1 122 ? 6.497 2.153 -1.447 1.00 85.38 122 VAL A N 1
ATOM 872 C CA . VAL A 1 122 ? 7.541 1.480 -2.236 1.00 85.38 122 VAL A CA 1
ATOM 873 C C . VAL A 1 122 ? 7.140 1.413 -3.708 1.00 85.38 122 VAL A C 1
ATOM 875 O O . VAL A 1 122 ? 7.929 1.796 -4.572 1.00 85.38 122 VAL A O 1
ATOM 878 N N . THR A 1 123 ? 5.902 1.010 -4.000 1.00 84.50 123 THR A N 1
ATOM 879 C CA . THR A 1 123 ? 5.400 0.905 -5.378 1.00 84.50 123 THR A CA 1
ATOM 880 C C . THR A 1 123 ? 5.413 2.262 -6.085 1.00 84.50 123 THR A C 1
ATOM 882 O O . THR A 1 123 ? 5.889 2.375 -7.216 1.00 84.50 123 THR A O 1
ATOM 885 N N . SER A 1 124 ? 4.967 3.320 -5.403 1.00 86.12 124 SER A N 1
ATOM 886 C CA . SER A 1 124 ? 4.992 4.692 -5.920 1.00 86.12 124 SER A CA 1
ATOM 887 C C . SER A 1 124 ? 6.420 5.195 -6.157 1.00 86.12 124 SER A C 1
ATOM 889 O O . SER A 1 124 ? 6.693 5.830 -7.177 1.00 86.12 124 SER A O 1
ATOM 891 N N . SER A 1 125 ? 7.348 4.901 -5.242 1.00 84.69 125 SER A N 1
ATOM 892 C CA . SER A 1 125 ? 8.762 5.269 -5.374 1.00 84.69 125 SER A CA 1
ATOM 893 C C . SER A 1 125 ? 9.408 4.600 -6.591 1.00 84.69 125 SER A C 1
ATOM 895 O O . SER A 1 125 ? 10.056 5.271 -7.395 1.00 84.69 125 SER A O 1
ATOM 897 N N . ILE A 1 126 ? 9.152 3.303 -6.794 1.00 84.56 126 ILE A N 1
ATOM 898 C CA . ILE A 1 126 ? 9.626 2.554 -7.967 1.00 84.56 126 ILE A CA 1
ATOM 899 C C . ILE A 1 126 ? 9.044 3.139 -9.258 1.00 84.56 126 ILE A C 1
ATOM 901 O O . ILE A 1 126 ? 9.793 3.391 -10.202 1.00 84.56 126 ILE A O 1
ATOM 905 N N . GLY A 1 127 ? 7.735 3.408 -9.302 1.00 85.31 127 GLY A N 1
ATOM 906 C CA . GLY A 1 127 ? 7.089 4.015 -10.471 1.00 85.31 127 GLY A CA 1
ATOM 907 C C . GLY A 1 127 ? 7.677 5.387 -10.828 1.00 85.31 127 GLY A C 1
ATOM 908 O O . GLY A 1 127 ? 7.960 5.668 -11.997 1.00 85.31 127 GLY A O 1
ATOM 909 N N . SER A 1 128 ? 7.937 6.219 -9.816 1.00 85.00 128 SER A N 1
ATOM 910 C CA . SER A 1 128 ? 8.588 7.524 -9.978 1.00 85.00 128 SER A CA 1
ATOM 911 C C . SER A 1 128 ? 10.028 7.391 -10.490 1.00 85.00 128 SER A C 1
ATOM 913 O O . SER A 1 128 ? 10.395 8.022 -11.484 1.00 85.00 128 SER A O 1
ATOM 915 N N . ALA A 1 129 ? 10.837 6.521 -9.877 1.00 85.56 129 ALA A N 1
ATOM 916 C CA . ALA A 1 129 ? 12.213 6.263 -10.297 1.00 85.56 129 ALA A CA 1
ATOM 917 C C . ALA A 1 129 ? 12.289 5.741 -11.741 1.00 85.56 129 ALA A C 1
ATOM 919 O O . ALA A 1 129 ? 13.101 6.230 -12.527 1.00 85.56 129 ALA A O 1
ATOM 920 N N . GLY A 1 130 ? 11.404 4.812 -12.113 1.00 85.06 130 GLY A N 1
ATOM 921 C CA . GLY A 1 130 ? 11.308 4.284 -13.474 1.00 85.06 130 GLY A CA 1
ATOM 922 C C . GLY A 1 130 ? 10.977 5.368 -14.500 1.00 85.06 130 GLY A C 1
ATOM 923 O O . GLY A 1 130 ? 11.638 5.469 -15.534 1.00 85.06 130 GLY A O 1
ATOM 924 N N . THR A 1 131 ? 10.015 6.241 -14.189 1.00 86.38 131 THR A N 1
ATOM 925 C CA . THR A 1 131 ? 9.632 7.359 -15.071 1.00 86.38 131 THR A CA 1
ATOM 926 C C . THR A 1 131 ? 10.776 8.364 -15.237 1.00 86.38 131 THR A C 1
ATOM 928 O O . THR A 1 131 ? 11.055 8.821 -16.348 1.00 86.38 131 THR A O 1
ATOM 931 N N . ASN A 1 132 ? 11.486 8.679 -14.151 1.00 84.81 132 ASN A N 1
ATOM 932 C CA . ASN A 1 132 ? 12.645 9.573 -14.186 1.00 84.81 132 ASN A CA 1
ATOM 933 C C . ASN A 1 132 ? 13.803 8.990 -15.006 1.00 84.81 132 ASN A C 1
ATOM 935 O O . ASN A 1 132 ? 14.420 9.716 -15.792 1.00 84.81 132 ASN A O 1
ATOM 939 N N . LEU A 1 133 ? 14.079 7.689 -14.870 1.00 87.31 133 LEU A N 1
ATOM 940 C CA . LEU A 1 133 ? 15.086 6.994 -15.671 1.00 87.31 133 LEU A CA 1
ATOM 941 C C . LEU A 1 133 ? 14.737 7.048 -17.163 1.00 87.31 133 LEU A C 1
ATOM 943 O O . LEU A 1 133 ? 15.576 7.439 -17.971 1.00 87.31 133 LEU A O 1
ATOM 947 N N . PHE A 1 134 ? 13.490 6.733 -17.520 1.00 86.50 134 PHE A N 1
ATOM 948 C CA . PHE A 1 134 ? 13.017 6.790 -18.903 1.00 86.50 134 PHE A CA 1
ATOM 949 C C . PHE A 1 134 ? 13.168 8.192 -19.511 1.00 86.50 134 PHE A C 1
ATOM 951 O O . PHE A 1 134 ? 13.726 8.346 -20.596 1.00 86.50 134 PHE A O 1
ATOM 958 N N . ASN A 1 135 ? 12.758 9.234 -18.781 1.00 85.56 135 ASN A N 1
ATOM 959 C CA . ASN A 1 135 ? 12.925 10.621 -19.219 1.00 85.56 135 ASN A CA 1
ATOM 960 C C . ASN A 1 135 ? 14.406 11.002 -19.397 1.00 85.56 135 ASN A C 1
ATOM 962 O O . ASN A 1 135 ? 14.760 11.733 -20.320 1.00 85.56 135 ASN A O 1
ATOM 966 N N . SER A 1 136 ? 15.282 10.500 -18.524 1.00 88.44 136 SER A N 1
ATOM 967 C CA . SER A 1 136 ? 16.726 10.752 -18.605 1.00 88.44 136 SER A CA 1
ATOM 968 C C . SER A 1 136 ? 17.340 10.100 -19.845 1.00 88.44 136 SER A C 1
ATOM 970 O O . SER A 1 136 ? 18.138 10.731 -20.534 1.00 88.44 136 SER A O 1
ATOM 972 N N . LEU A 1 137 ? 16.922 8.873 -20.174 1.00 87.81 137 LEU A N 1
ATOM 973 C CA . LEU A 1 137 ? 17.346 8.172 -21.386 1.00 87.81 137 LEU A CA 1
ATOM 974 C C . LEU A 1 137 ? 16.861 8.879 -22.657 1.00 87.81 137 LEU A C 1
ATOM 976 O O . LEU A 1 137 ? 17.656 9.061 -23.570 1.00 87.81 137 LEU A O 1
ATOM 980 N N . LEU A 1 138 ? 15.605 9.340 -22.705 1.00 87.25 138 LEU A N 1
ATOM 981 C CA . LEU A 1 138 ? 15.083 10.091 -23.856 1.00 87.25 138 LEU A CA 1
ATOM 982 C C . LEU A 1 138 ? 15.873 11.376 -24.130 1.00 87.25 138 LEU A C 1
ATOM 984 O O . LEU A 1 138 ? 16.141 11.699 -25.284 1.00 87.25 138 LEU A O 1
ATOM 988 N N . LYS A 1 139 ? 16.257 12.100 -23.074 1.00 86.50 139 LYS A N 1
ATOM 989 C CA . LYS A 1 139 ? 17.027 13.347 -23.190 1.00 86.50 139 LYS A CA 1
ATOM 990 C C . LYS A 1 139 ? 18.480 13.123 -23.604 1.00 86.50 139 LYS A C 1
ATOM 992 O O . LYS A 1 139 ? 19.034 13.979 -24.272 1.00 86.50 139 LYS A O 1
ATOM 997 N N . ASN A 1 140 ? 19.086 11.994 -23.231 1.00 75.94 140 ASN A N 1
ATOM 998 C CA . ASN A 1 140 ? 20.463 11.647 -23.613 1.00 75.94 140 ASN A CA 1
ATOM 999 C C . ASN A 1 140 ? 20.593 11.110 -25.054 1.00 75.94 140 ASN A C 1
ATOM 1001 O O . ASN A 1 140 ? 21.701 10.838 -25.503 1.00 75.94 140 ASN A O 1
ATOM 1005 N N . GLN A 1 141 ? 19.473 10.903 -25.751 1.00 66.94 141 GLN A N 1
ATOM 1006 C CA . GLN A 1 141 ? 19.406 10.372 -27.120 1.00 66.94 141 GLN A CA 1
ATOM 1007 C C . GLN A 1 141 ? 19.185 11.466 -28.186 1.00 66.94 141 GLN A C 1
ATOM 1009 O O . GLN A 1 141 ? 19.099 11.141 -29.373 1.00 66.94 141 GLN A O 1
ATOM 1014 N N . GLN A 1 142 ? 19.035 12.730 -27.769 1.00 51.72 142 GLN A N 1
ATOM 1015 C CA . GLN A 1 142 ? 18.903 13.920 -28.623 1.00 51.72 142 GLN A CA 1
ATOM 1016 C C . GLN A 1 142 ? 20.198 14.727 -28.604 1.00 51.72 142 GLN A C 1
ATOM 1018 O O . GLN A 1 142 ? 20.537 15.284 -29.671 1.00 51.72 142 GLN A O 1
#

Secondary structure (DSSP, 8-state):
--GGGSTTS------------------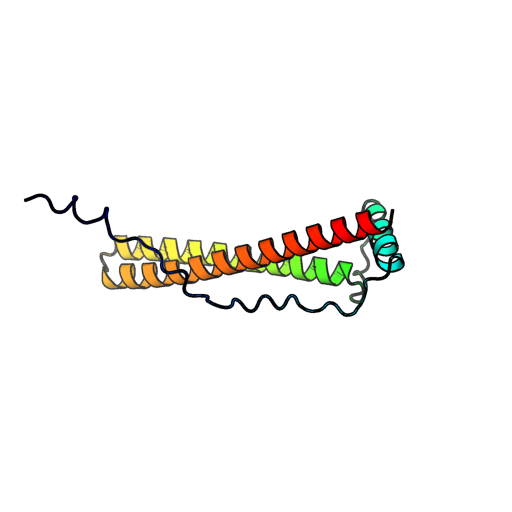-S---HHHHHHHHHHHHHSS---S------TT-HHHHHHHHHHHHHHHHHHHHHHHHHHHHHHHHHHHHT-HHHHHHHHHHHHHHHHHHHHHHHHHHHHHHHHHHHHHHHHHTT-

Organism: NCBI:txid82541

Sequence (142 aa):
MDPTAIAAQGAVADTATVSAHQQAPQANQAADPADARTFAEMVQHGAAGGTTASEPSSSSLGAAIRTTYVSAGEEAARQAARLDEMRESMFAAIQQGSTSDVVYQAMMLQTESLELFSSIHVTSSIGSAGTNLFNSLLKNQQ

pLDDT: mean 71.34, std 21.33, range [32.72, 95.94]

Radius of gyration: 24.67 Å; chains: 1; bounding box: 48×36×71 Å